Protein AF-A0A535XGL7-F1 (afdb_monomer_lite)

pLDDT: mean 89.04, std 9.78, range [45.06, 98.25]

Secondary structure (DSSP, 8-state):
--GGGSHHHHHHHHHHHHHHHHTTTTTTHHHHHHHHHHHHHHHHHHHHHHHHHH------HHHHHHHHHHHHHB-TTS-HHHHHHHHHHHHHHHHHSB-SSSBSS-HHHHHHHHHHHHH---B-STTTGGGS-THHHHHHHHHHHHHHHHTT-HHHHHHHHHHHHHHHHHH-

Structure (mmCIF, N/CA/C/O backbone):
data_AF-A0A535XGL7-F1
#
_entry.id   AF-A0A535XGL7-F1
#
loop_
_atom_site.group_PDB
_atom_site.id
_atom_site.type_symbol
_atom_site.label_atom_id
_atom_site.label_alt_id
_atom_site.label_comp_id
_atom_site.label_asym_id
_atom_site.label_entity_id
_atom_site.label_seq_id
_atom_site.pdbx_PDB_ins_code
_atom_site.Cartn_x
_atom_site.Cartn_y
_atom_site.Cartn_z
_atom_site.occupancy
_atom_site.B_iso_or_equiv
_atom_site.auth_seq_id
_atom_site.auth_comp_id
_atom_site.auth_asym_id
_atom_site.auth_atom_id
_atom_site.pdbx_PDB_model_num
ATOM 1 N N . MET A 1 1 ? 1.333 -20.235 17.779 1.00 45.06 1 MET A N 1
ATOM 2 C CA . MET A 1 1 ? 0.701 -20.676 16.510 1.00 45.06 1 MET A CA 1
ATOM 3 C C . MET A 1 1 ? -0.725 -20.138 16.254 1.00 45.06 1 MET A C 1
ATOM 5 O O . MET A 1 1 ? -1.251 -20.380 15.178 1.00 45.06 1 MET A O 1
ATOM 9 N N . ALA A 1 2 ? -1.342 -19.333 17.139 1.00 51.53 2 ALA A N 1
ATOM 10 C CA . ALA A 1 2 ? -2.703 -18.797 16.926 1.00 51.53 2 ALA A CA 1
ATOM 11 C C . ALA A 1 2 ? -2.810 -17.595 15.949 1.00 51.53 2 ALA A C 1
ATOM 13 O O . ALA A 1 2 ? -3.885 -17.324 15.423 1.00 51.53 2 ALA A O 1
ATOM 14 N N . SER A 1 3 ? -1.709 -16.882 15.669 1.00 57.94 3 SER A N 1
ATOM 15 C CA . SER A 1 3 ? -1.726 -15.628 14.887 1.00 57.94 3 SER A CA 1
ATOM 16 C C . SER A 1 3 ? -2.064 -15.823 13.395 1.00 57.94 3 SER A C 1
ATOM 18 O O . SER A 1 3 ? -2.800 -15.024 12.814 1.00 57.94 3 SER A O 1
ATOM 20 N N . ALA A 1 4 ? -1.609 -16.929 12.789 1.00 61.09 4 ALA A N 1
ATOM 21 C CA . ALA A 1 4 ? -1.732 -17.202 11.350 1.00 61.09 4 ALA A CA 1
ATOM 22 C C . ALA A 1 4 ? -3.164 -17.509 10.869 1.00 61.09 4 ALA A C 1
ATOM 24 O O . ALA A 1 4 ? -3.418 -17.509 9.669 1.00 61.09 4 ALA A O 1
ATOM 25 N N . ARG A 1 5 ? -4.112 -17.763 11.782 1.00 73.69 5 ARG A N 1
ATOM 26 C CA . ARG A 1 5 ? -5.525 -18.004 11.433 1.00 73.69 5 ARG A CA 1
ATOM 27 C C . ARG A 1 5 ? -6.358 -16.725 11.346 1.00 73.69 5 ARG A C 1
ATOM 29 O O . ARG A 1 5 ? -7.508 -16.777 10.931 1.00 73.69 5 ARG A O 1
ATOM 36 N N . THR A 1 6 ? -5.798 -15.582 11.741 1.00 85.75 6 THR A N 1
ATOM 37 C CA . THR A 1 6 ? -6.484 -14.291 11.619 1.00 85.75 6 THR A CA 1
ATOM 38 C C . THR A 1 6 ? -6.266 -13.704 10.222 1.00 85.75 6 THR A C 1
ATOM 40 O O . THR A 1 6 ? -5.176 -13.883 9.676 1.00 85.75 6 THR A O 1
ATOM 43 N N . PRO A 1 7 ? -7.217 -12.933 9.659 1.00 83.31 7 PRO A N 1
ATOM 44 C CA . PRO A 1 7 ? -7.028 -12.291 8.353 1.00 83.31 7 PRO A CA 1
ATOM 45 C C . PRO A 1 7 ? -5.751 -11.438 8.278 1.00 83.31 7 PRO A C 1
ATOM 47 O O . PRO A 1 7 ? -5.039 -11.445 7.280 1.00 83.31 7 PRO A O 1
ATOM 50 N N . LYS A 1 8 ? -5.401 -10.751 9.377 1.00 85.31 8 LYS A N 1
ATOM 51 C CA . LYS A 1 8 ? -4.163 -9.960 9.475 1.00 85.31 8 LYS A CA 1
ATOM 52 C C . LYS A 1 8 ? -2.911 -10.837 9.467 1.00 85.31 8 LYS A C 1
ATOM 54 O O . LYS A 1 8 ? -1.930 -10.479 8.829 1.00 85.31 8 LYS A O 1
ATOM 59 N N . GLY A 1 9 ? -2.940 -11.970 10.168 1.00 86.56 9 GLY A N 1
ATOM 60 C CA . GLY A 1 9 ? -1.837 -12.929 10.173 1.00 86.56 9 GLY A CA 1
ATOM 61 C C . GLY A 1 9 ? -1.638 -13.602 8.816 1.00 86.56 9 GLY A C 1
ATOM 62 O O . GLY A 1 9 ? -0.500 -13.762 8.390 1.00 86.56 9 GLY A O 1
ATOM 63 N N . GLN A 1 10 ? -2.726 -13.926 8.114 1.00 86.69 10 GLN A N 1
ATOM 64 C CA . GLN A 1 10 ? -2.675 -14.444 6.743 1.00 86.69 10 GLN A CA 1
ATOM 65 C C . GLN A 1 10 ? -2.065 -13.420 5.785 1.00 86.69 10 GLN A C 1
ATOM 67 O O . GLN A 1 10 ? -1.170 -13.765 5.022 1.00 86.69 10 GLN A O 1
ATOM 72 N N . LEU A 1 11 ? -2.482 -12.152 5.871 1.00 88.00 11 LEU A N 1
ATOM 73 C CA . LEU A 1 11 ? -1.913 -11.092 5.039 1.00 88.00 11 LEU A CA 1
ATOM 74 C C . LEU A 1 11 ? -0.419 -10.871 5.321 1.00 88.00 11 LEU A C 1
ATOM 76 O O . LEU A 1 11 ? 0.364 -10.747 4.387 1.00 88.00 11 LEU A O 1
ATOM 80 N N . LEU A 1 12 ? -0.003 -10.892 6.592 1.00 91.75 12 LEU A N 1
ATOM 81 C CA . LEU A 1 12 ? 1.420 -10.840 6.944 1.00 91.75 12 LEU A CA 1
ATOM 82 C C . LEU A 1 12 ? 2.202 -12.034 6.389 1.00 91.75 12 LEU A C 1
ATOM 84 O O . LEU A 1 12 ? 3.330 -11.854 5.944 1.00 91.75 12 LEU A O 1
ATOM 88 N N . ALA A 1 13 ? 1.620 -13.236 6.394 1.00 89.81 13 ALA A N 1
ATOM 89 C CA . ALA A 1 13 ? 2.255 -14.412 5.807 1.00 89.81 13 ALA A CA 1
ATOM 90 C C . ALA A 1 13 ? 2.410 -14.265 4.285 1.00 89.81 13 ALA A C 1
ATOM 92 O O . ALA A 1 13 ? 3.480 -14.555 3.758 1.00 89.81 13 ALA A O 1
ATOM 93 N N . ILE A 1 14 ? 1.388 -13.750 3.594 1.00 88.00 14 ILE A N 1
ATOM 94 C CA . ILE A 1 14 ? 1.463 -13.439 2.158 1.00 88.00 14 ILE A CA 1
ATOM 95 C C . ILE A 1 14 ? 2.581 -12.424 1.896 1.00 88.00 14 ILE A C 1
ATOM 97 O O . ILE A 1 14 ? 3.424 -12.655 1.038 1.00 88.00 14 ILE A O 1
ATOM 101 N N . PHE A 1 15 ? 2.648 -11.342 2.672 1.00 90.38 15 PHE A N 1
ATOM 102 C CA . PHE A 1 15 ? 3.711 -10.340 2.553 1.00 90.38 15 PHE A CA 1
ATOM 103 C C . PHE A 1 15 ? 5.101 -10.897 2.853 1.00 90.38 15 PHE A C 1
ATOM 105 O O . PHE A 1 15 ? 6.053 -10.526 2.176 1.00 90.38 15 PHE A O 1
ATOM 112 N N . ALA A 1 16 ? 5.234 -11.821 3.802 1.00 89.88 16 ALA A N 1
ATOM 113 C CA . ALA A 1 16 ? 6.501 -12.503 4.046 1.00 89.88 16 ALA A CA 1
ATOM 114 C C . ALA A 1 16 ? 6.931 -13.355 2.839 1.00 89.88 16 ALA A C 1
ATOM 116 O O . ALA A 1 16 ? 8.102 -13.328 2.465 1.00 89.88 16 ALA A O 1
ATOM 117 N N . VAL A 1 17 ? 5.991 -14.061 2.198 1.00 88.38 17 VAL A N 1
ATOM 118 C CA . VAL A 1 17 ? 6.259 -14.818 0.964 1.00 88.38 17 VAL A CA 1
ATOM 119 C C . VAL A 1 17 ? 6.646 -13.879 -0.178 1.00 88.38 17 VAL A C 1
ATOM 121 O O . VAL A 1 17 ? 7.657 -14.119 -0.828 1.00 88.38 17 VAL A O 1
ATOM 124 N N . LEU A 1 18 ? 5.906 -12.787 -0.391 1.00 85.94 18 LEU A N 1
ATOM 125 C CA . LEU A 1 18 ? 6.235 -11.796 -1.422 1.00 85.94 18 LEU A CA 1
ATOM 126 C C . LEU A 1 18 ? 7.618 -11.178 -1.199 1.00 85.94 18 LEU A C 1
ATOM 128 O O . LEU A 1 18 ? 8.387 -11.052 -2.146 1.00 85.94 18 LEU A O 1
ATOM 132 N N . LEU A 1 19 ? 7.970 -10.857 0.049 1.00 86.62 19 LEU A N 1
ATOM 133 C CA . LEU A 1 19 ? 9.297 -10.340 0.379 1.00 86.62 19 LEU A CA 1
ATOM 134 C C . LEU A 1 19 ? 10.392 -11.362 0.056 1.00 86.62 19 LEU A C 1
ATOM 136 O O . LEU A 1 19 ? 11.419 -10.996 -0.506 1.00 86.62 19 LEU A O 1
ATOM 140 N N . ALA A 1 20 ? 10.170 -12.638 0.387 1.00 85.88 20 ALA A N 1
ATOM 141 C CA . ALA A 1 20 ? 11.117 -13.710 0.093 1.00 85.88 20 ALA A CA 1
ATOM 142 C C . ALA A 1 20 ? 11.304 -13.925 -1.417 1.00 85.88 20 ALA A C 1
ATOM 144 O O . ALA A 1 20 ? 12.420 -14.189 -1.857 1.00 85.88 20 ALA A O 1
ATOM 145 N N . LEU A 1 21 ? 10.233 -13.778 -2.204 1.00 80.88 21 LEU A N 1
ATOM 146 C CA . LEU A 1 21 ? 10.293 -13.861 -3.663 1.00 80.88 21 LEU A CA 1
ATOM 147 C C . LEU A 1 21 ? 11.008 -12.654 -4.279 1.00 80.88 21 LEU A C 1
ATOM 149 O O . LEU A 1 21 ? 11.792 -12.840 -5.203 1.00 80.88 21 LEU A O 1
ATOM 153 N N . ALA A 1 22 ? 10.767 -11.443 -3.772 1.00 77.81 22 ALA A N 1
ATOM 154 C CA . ALA A 1 22 ? 11.346 -10.207 -4.303 1.00 77.81 22 ALA A CA 1
ATOM 155 C C . ALA A 1 22 ? 12.806 -9.970 -3.870 1.00 77.81 22 ALA A C 1
ATOM 157 O O . ALA A 1 22 ? 13.555 -9.271 -4.553 1.00 77.81 22 ALA A O 1
ATOM 158 N N . ALA A 1 23 ? 13.239 -10.542 -2.741 1.00 78.88 23 ALA A N 1
ATOM 159 C CA . ALA A 1 23 ? 14.573 -10.305 -2.185 1.00 78.88 23 ALA A CA 1
ATOM 160 C C . ALA A 1 23 ? 15.744 -10.603 -3.153 1.00 78.88 23 ALA A C 1
ATOM 162 O O . ALA A 1 23 ? 16.672 -9.792 -3.191 1.00 78.88 23 ALA A O 1
ATOM 163 N N . PRO A 1 24 ? 15.735 -11.690 -3.955 1.00 75.31 24 PRO A N 1
ATOM 164 C CA . PRO A 1 24 ? 16.815 -11.985 -4.897 1.00 75.31 24 PRO A CA 1
ATOM 165 C C . PRO A 1 24 ? 16.932 -10.985 -6.055 1.00 75.31 24 PRO A C 1
ATOM 167 O O . PRO A 1 24 ? 18.034 -10.767 -6.551 1.00 75.31 24 PRO A O 1
ATOM 170 N N . SER A 1 25 ? 15.822 -10.384 -6.495 1.00 67.31 25 SER A N 1
ATOM 171 C CA . SER A 1 25 ? 15.785 -9.483 -7.657 1.00 67.31 25 SER A CA 1
ATOM 172 C C . SER A 1 25 ? 15.971 -8.005 -7.300 1.00 67.31 25 SER A C 1
ATOM 174 O O . SER A 1 25 ? 16.295 -7.208 -8.173 1.00 67.31 25 SER A O 1
ATOM 176 N N . ALA A 1 26 ? 15.801 -7.625 -6.030 1.00 63.06 26 ALA A N 1
ATOM 177 C CA . ALA A 1 26 ? 15.667 -6.227 -5.610 1.00 63.06 26 ALA A CA 1
ATOM 178 C C . ALA A 1 26 ? 16.899 -5.623 -4.884 1.00 63.06 26 ALA A C 1
ATOM 180 O O . ALA A 1 26 ? 16.772 -4.681 -4.103 1.00 63.06 26 ALA A O 1
ATOM 181 N N . GLY A 1 27 ? 18.113 -6.122 -5.154 1.00 59.91 27 GLY A N 1
ATOM 182 C CA . GLY A 1 27 ? 19.352 -5.352 -4.924 1.00 59.91 27 GLY A CA 1
ATOM 183 C C . GLY A 1 27 ? 19.935 -5.303 -3.497 1.00 59.91 27 GLY A C 1
ATOM 184 O O . GLY A 1 27 ? 20.774 -4.448 -3.214 1.00 59.91 27 GLY A O 1
ATOM 185 N N . GLY A 1 28 ? 19.560 -6.207 -2.584 1.00 65.44 28 GLY A N 1
ATOM 186 C CA . GLY A 1 28 ? 20.251 -6.368 -1.289 1.00 65.44 28 GLY A CA 1
ATOM 187 C C . GLY A 1 28 ? 19.950 -5.275 -0.245 1.00 65.44 28 GLY A C 1
ATOM 188 O O . GLY A 1 28 ? 18.792 -5.053 0.098 1.00 65.44 28 GLY A O 1
ATOM 189 N N . LEU A 1 29 ? 20.977 -4.615 0.320 1.00 56.59 29 LEU A N 1
ATOM 190 C CA . LEU A 1 29 ? 20.854 -3.679 1.464 1.00 56.59 29 LEU A CA 1
ATOM 191 C C . LEU A 1 29 ? 19.862 -2.519 1.231 1.00 56.59 29 LEU A C 1
ATOM 193 O O . LEU A 1 29 ? 19.199 -2.093 2.179 1.00 56.59 29 LEU A O 1
ATOM 197 N N . GLY A 1 30 ? 19.695 -2.047 -0.011 1.00 62.91 30 GLY A N 1
ATOM 198 C CA . GLY A 1 30 ? 18.708 -1.011 -0.356 1.00 62.91 30 GLY A CA 1
ATOM 199 C C . GLY A 1 30 ? 17.264 -1.422 -0.040 1.00 62.91 30 GLY A C 1
ATOM 200 O O . GLY A 1 30 ? 16.483 -0.613 0.462 1.00 62.91 30 GLY A O 1
ATOM 201 N N . LEU A 1 31 ? 16.942 -2.711 -0.198 1.00 74.00 31 LEU A N 1
ATOM 202 C CA . LEU A 1 31 ? 15.644 -3.283 0.165 1.00 74.00 31 LEU A CA 1
ATOM 203 C C . LEU A 1 31 ? 15.364 -3.127 1.661 1.00 74.00 31 LEU A C 1
ATOM 205 O O . LEU A 1 31 ? 14.251 -2.798 2.060 1.00 74.00 31 LEU A O 1
ATOM 209 N N . THR A 1 32 ? 16.384 -3.347 2.495 1.00 81.31 32 THR A N 1
ATOM 210 C CA . THR A 1 32 ? 16.238 -3.289 3.955 1.00 81.31 32 THR A CA 1
ATOM 211 C C . THR A 1 32 ? 16.026 -1.860 4.449 1.00 81.31 32 THR A C 1
ATOM 213 O O . THR A 1 32 ? 15.192 -1.645 5.329 1.00 81.31 32 THR A O 1
ATOM 216 N N . ALA A 1 33 ? 16.702 -0.881 3.837 1.00 87.31 33 ALA A N 1
ATOM 217 C CA . ALA A 1 33 ? 16.507 0.535 4.133 1.00 87.31 33 ALA A CA 1
ATOM 218 C C . ALA A 1 33 ? 15.112 1.014 3.703 1.00 87.31 33 ALA A C 1
ATOM 220 O O . ALA A 1 33 ? 14.410 1.623 4.508 1.00 87.31 33 ALA A O 1
ATOM 221 N N . ASN A 1 34 ? 14.671 0.674 2.487 1.00 91.44 34 ASN A N 1
ATOM 222 C CA . ASN A 1 34 ? 13.339 1.022 1.981 1.00 91.44 34 ASN A CA 1
ATOM 223 C C . ASN A 1 34 ? 12.221 0.361 2.806 1.00 91.44 34 ASN A C 1
ATOM 225 O O . ASN A 1 34 ? 11.250 1.017 3.191 1.00 91.44 34 ASN A O 1
ATOM 229 N N . LEU A 1 35 ? 12.382 -0.915 3.161 1.00 93.00 35 LEU A N 1
ATOM 230 C CA . LEU A 1 35 ? 11.436 -1.640 4.008 1.00 93.00 35 LEU A CA 1
ATOM 231 C C . LEU A 1 35 ? 11.328 -1.010 5.402 1.00 93.00 35 LEU A C 1
ATOM 233 O O . LEU A 1 35 ? 10.223 -0.772 5.897 1.00 93.00 35 LEU A O 1
ATOM 237 N N . ALA A 1 36 ? 12.466 -0.706 6.032 1.00 94.88 36 ALA A N 1
ATOM 238 C CA . ALA A 1 36 ? 12.492 -0.033 7.325 1.00 94.88 36 ALA A CA 1
ATOM 239 C C . ALA A 1 36 ? 11.865 1.364 7.236 1.00 94.88 36 ALA A C 1
ATOM 241 O O . ALA A 1 36 ? 11.053 1.722 8.089 1.00 94.88 36 ALA A O 1
ATOM 242 N N . ALA A 1 37 ? 12.177 2.121 6.184 1.00 95.75 37 ALA A N 1
ATOM 243 C CA . ALA A 1 37 ? 11.631 3.449 5.956 1.00 95.75 37 ALA A CA 1
ATOM 244 C C . ALA A 1 37 ? 10.112 3.439 5.754 1.00 95.75 37 ALA A C 1
ATOM 246 O O . ALA A 1 37 ? 9.454 4.378 6.178 1.00 95.75 37 ALA A O 1
ATOM 247 N N . ALA A 1 38 ? 9.522 2.383 5.196 1.00 96.75 38 ALA A N 1
ATOM 248 C CA . ALA A 1 38 ? 8.066 2.262 5.126 1.00 96.75 38 ALA A CA 1
ATOM 249 C C . ALA A 1 38 ? 7.437 1.851 6.473 1.00 96.75 38 ALA A C 1
ATOM 251 O O . ALA A 1 38 ? 6.414 2.390 6.902 1.00 96.75 38 ALA A O 1
ATOM 252 N N . ILE A 1 39 ? 8.044 0.885 7.169 1.00 97.25 39 ILE A N 1
ATOM 253 C CA . ILE A 1 39 ? 7.454 0.274 8.368 1.00 97.25 39 ILE A CA 1
ATOM 254 C C . ILE A 1 39 ? 7.631 1.143 9.612 1.00 97.25 39 ILE A C 1
ATOM 256 O O . ILE A 1 39 ? 6.668 1.359 10.352 1.00 97.25 39 ILE A O 1
ATOM 260 N N . VAL A 1 40 ? 8.858 1.592 9.881 1.00 97.44 40 VAL A N 1
ATOM 261 C CA . VAL A 1 40 ? 9.224 2.262 11.135 1.00 97.44 40 VAL A CA 1
ATOM 262 C C . VAL A 1 40 ? 8.376 3.509 11.377 1.00 97.44 40 VAL A C 1
ATOM 264 O O . VAL A 1 40 ? 7.723 3.550 12.421 1.00 97.44 40 VAL A O 1
ATOM 267 N N . PRO A 1 41 ? 8.294 4.497 10.464 1.00 97.88 41 PRO A N 1
ATOM 268 C CA . PRO A 1 41 ? 7.484 5.682 10.719 1.00 97.88 41 PRO A CA 1
ATOM 269 C C . PRO A 1 41 ? 5.999 5.343 10.863 1.00 97.88 41 PRO A C 1
ATOM 271 O O . PRO A 1 41 ? 5.351 5.860 11.771 1.00 97.88 41 PRO A O 1
ATOM 274 N N . ALA A 1 42 ? 5.462 4.417 10.060 1.00 97.62 42 ALA A N 1
ATOM 275 C CA . ALA A 1 42 ? 4.068 3.998 10.188 1.00 97.62 42 ALA A CA 1
ATOM 276 C C . ALA A 1 42 ? 3.769 3.414 11.580 1.00 97.62 42 ALA A C 1
ATOM 278 O O . ALA A 1 42 ? 2.807 3.809 12.244 1.00 97.62 42 ALA A O 1
ATOM 279 N N . VAL A 1 43 ? 4.611 2.492 12.048 1.00 97.06 43 VAL A N 1
ATOM 280 C CA . VAL A 1 43 ? 4.488 1.858 13.368 1.00 97.06 43 VAL A CA 1
ATOM 281 C C . VAL A 1 43 ? 4.677 2.879 14.489 1.00 97.06 43 VAL A C 1
ATOM 283 O O . VAL A 1 43 ? 3.873 2.893 15.419 1.00 97.06 43 VAL A O 1
ATOM 286 N N . VAL A 1 44 ? 5.689 3.745 14.403 1.00 96.50 44 VAL A N 1
ATOM 287 C CA . VAL A 1 44 ? 5.984 4.760 15.426 1.00 96.50 44 VAL A CA 1
ATOM 288 C C . VAL A 1 44 ? 4.840 5.765 15.546 1.00 96.50 44 VAL A C 1
ATOM 290 O O . VAL A 1 44 ? 4.379 6.023 16.657 1.00 96.50 44 VAL A O 1
ATOM 293 N N . ILE A 1 45 ? 4.319 6.290 14.436 1.00 95.94 45 ILE A N 1
ATOM 294 C CA . ILE A 1 45 ? 3.195 7.239 14.456 1.00 95.94 45 ILE A CA 1
ATOM 295 C C . ILE A 1 45 ? 1.940 6.570 15.036 1.00 95.94 45 ILE A C 1
ATOM 297 O O . ILE A 1 45 ? 1.267 7.133 15.899 1.00 95.94 45 ILE A O 1
ATOM 301 N N . ASP A 1 46 ? 1.626 5.342 14.617 1.00 94.88 46 ASP A N 1
ATOM 302 C CA . ASP A 1 46 ? 0.422 4.650 15.089 1.00 94.88 46 ASP A CA 1
ATOM 303 C C . ASP A 1 46 ? 0.536 4.269 16.576 1.00 94.88 46 ASP A C 1
ATOM 305 O O . ASP A 1 46 ? -0.439 4.396 17.321 1.00 94.88 46 ASP A O 1
ATOM 309 N N . ALA A 1 47 ? 1.724 3.847 17.023 1.00 93.81 47 ALA A N 1
ATOM 310 C CA . ALA A 1 47 ? 2.001 3.502 18.415 1.00 93.81 47 ALA A CA 1
ATOM 311 C C . ALA A 1 47 ? 1.993 4.732 19.331 1.00 93.81 47 ALA A C 1
ATOM 313 O O . ALA A 1 47 ? 1.376 4.681 20.395 1.00 93.81 47 ALA A O 1
ATOM 314 N N . THR A 1 48 ? 2.626 5.837 18.924 1.00 93.00 48 THR A N 1
ATOM 315 C CA . THR A 1 48 ? 2.628 7.091 19.700 1.00 93.00 48 THR A CA 1
ATOM 316 C C . THR A 1 48 ? 1.214 7.641 19.840 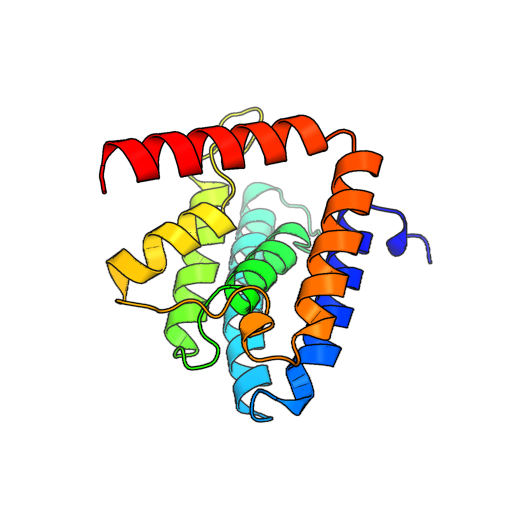1.00 93.00 48 THR A C 1
ATOM 318 O O . THR A 1 48 ? 0.784 7.952 20.951 1.00 93.00 48 THR A O 1
ATOM 321 N N . TRP A 1 49 ? 0.431 7.637 18.758 1.00 92.19 49 TRP A N 1
ATOM 322 C CA . TRP A 1 49 ? -0.980 8.014 18.811 1.00 92.19 49 TRP A CA 1
ATOM 323 C C . TRP A 1 49 ? -1.775 7.155 19.803 1.00 92.19 49 TRP A C 1
ATOM 325 O O . TRP A 1 49 ? -2.568 7.676 20.588 1.00 92.19 49 TRP A O 1
ATOM 335 N N . MET A 1 50 ? -1.575 5.833 19.797 1.00 89.94 50 MET A N 1
ATOM 336 C CA . MET A 1 50 ? -2.255 4.925 20.732 1.00 89.94 50 MET A CA 1
ATOM 337 C C . MET A 1 50 ? -1.817 5.128 22.180 1.00 89.94 50 MET A C 1
ATOM 339 O O . MET A 1 50 ? -2.663 5.081 23.074 1.00 89.94 50 MET A O 1
ATOM 343 N N . ALA A 1 51 ? -0.530 5.377 22.413 1.00 89.38 51 ALA A N 1
ATOM 344 C CA . ALA A 1 51 ? -0.008 5.657 23.743 1.00 89.38 51 ALA A CA 1
ATOM 345 C C . ALA A 1 51 ? -0.646 6.924 24.334 1.00 89.38 51 ALA A C 1
ATOM 347 O O . ALA A 1 51 ? -1.094 6.898 25.480 1.00 89.38 51 ALA A O 1
ATOM 348 N N . ILE A 1 52 ? -0.765 7.987 23.531 1.00 89.88 52 ILE A N 1
ATOM 349 C CA . ILE A 1 52 ? -1.333 9.273 23.958 1.00 89.88 52 ILE A CA 1
ATOM 350 C C . ILE A 1 52 ? -2.853 9.175 24.148 1.00 89.88 52 ILE A C 1
ATOM 352 O O . ILE A 1 52 ? -3.371 9.546 25.199 1.00 89.88 52 ILE A O 1
ATOM 356 N N . GLN A 1 53 ? -3.578 8.661 23.149 1.00 85.00 53 GLN A N 1
ATOM 357 C CA . GLN A 1 53 ? -5.045 8.721 23.127 1.00 85.00 53 GLN A CA 1
ATOM 358 C C . GLN A 1 53 ? -5.721 7.556 23.852 1.00 85.00 53 GLN A C 1
ATOM 360 O O . GLN A 1 53 ? -6.720 7.740 24.539 1.00 85.00 53 GLN A O 1
ATOM 365 N N . ALA A 1 54 ? -5.211 6.335 23.679 1.00 71.38 54 ALA A N 1
ATOM 366 C CA . ALA A 1 54 ? -5.886 5.129 24.157 1.00 71.38 54 ALA A CA 1
ATOM 367 C C . ALA A 1 54 ? -5.350 4.631 25.507 1.00 71.38 54 ALA A C 1
ATOM 369 O O . ALA A 1 54 ? -5.928 3.695 26.063 1.00 71.38 54 ALA A O 1
ATOM 370 N N . ARG A 1 55 ? -4.236 5.203 26.005 1.00 76.88 55 ARG A N 1
ATOM 371 C CA . ARG A 1 55 ? -3.512 4.787 27.227 1.00 76.88 55 ARG A CA 1
ATOM 372 C C . ARG A 1 55 ? -3.307 3.268 27.335 1.00 76.88 55 ARG A C 1
ATOM 374 O O . ARG A 1 55 ? -3.227 2.705 28.424 1.00 76.88 55 ARG A O 1
ATOM 381 N N . ARG A 1 56 ? -3.262 2.580 26.194 1.00 70.69 56 ARG A N 1
ATOM 382 C CA . ARG A 1 56 ? -3.154 1.125 26.090 1.00 70.69 56 ARG A CA 1
ATOM 383 C C . ARG A 1 56 ? -2.103 0.795 25.059 1.00 70.69 56 ARG A C 1
ATOM 385 O O . ARG A 1 56 ? -2.205 1.199 23.901 1.00 70.69 56 ARG A O 1
ATOM 392 N N . TRP A 1 57 ? -1.113 0.025 25.487 1.00 74.81 57 TRP A N 1
ATOM 393 C CA . TRP A 1 57 ? -0.070 -0.443 24.598 1.00 74.81 57 TRP A CA 1
ATOM 394 C C . TRP A 1 57 ? -0.558 -1.675 23.839 1.00 74.81 57 TRP A C 1
ATOM 396 O O . TRP A 1 57 ? -0.953 -2.682 24.427 1.00 74.81 57 TRP A O 1
ATOM 406 N N . ARG A 1 58 ? -0.568 -1.583 22.512 1.00 83.75 58 ARG A N 1
ATOM 407 C CA . ARG A 1 58 ? -0.826 -2.709 21.617 1.00 83.75 58 ARG A CA 1
ATOM 408 C C . ARG A 1 58 ? 0.007 -2.502 20.368 1.00 83.75 58 ARG A C 1
ATOM 410 O O . ARG A 1 58 ? 0.010 -1.412 19.805 1.00 83.75 58 ARG A O 1
ATOM 417 N N . PHE A 1 59 ? 0.676 -3.561 19.929 1.00 87.31 59 PHE A N 1
ATOM 418 C CA . PHE A 1 59 ? 1.488 -3.510 18.723 1.00 87.31 59 PHE A CA 1
ATOM 419 C C . PHE A 1 59 ? 0.627 -3.107 17.506 1.00 87.31 59 PHE A C 1
ATOM 421 O O . PHE A 1 59 ? -0.424 -3.725 17.279 1.00 87.31 59 PHE A O 1
ATOM 428 N N . PRO A 1 60 ? 1.027 -2.087 16.721 1.00 92.12 60 PRO A N 1
ATOM 429 C CA . PRO A 1 60 ? 0.193 -1.509 15.671 1.00 92.12 60 PRO A CA 1
ATOM 430 C C . PRO A 1 60 ? 0.251 -2.341 14.381 1.00 92.12 60 PRO A C 1
ATOM 432 O O . PRO A 1 60 ? 0.687 -1.883 13.325 1.00 92.12 60 PRO A O 1
ATOM 435 N N . THR A 1 61 ? -0.244 -3.582 14.435 1.00 92.00 61 THR A N 1
ATOM 436 C CA . THR A 1 61 ? -0.229 -4.524 13.299 1.00 92.00 61 THR A CA 1
ATOM 437 C C . THR A 1 61 ? -0.875 -3.943 12.040 1.00 92.00 61 THR A C 1
ATOM 439 O O . THR A 1 61 ? -0.433 -4.222 10.934 1.00 92.00 61 THR A O 1
ATOM 442 N N . SER A 1 62 ? -1.918 -3.118 12.181 1.00 91.31 62 SER A N 1
ATOM 443 C CA . SER A 1 62 ? -2.537 -2.447 11.030 1.00 91.31 62 SER A CA 1
ATOM 444 C C . SER A 1 62 ? -1.614 -1.430 10.363 1.00 91.31 62 SER A C 1
ATOM 446 O O . SER A 1 62 ? -1.669 -1.303 9.150 1.00 91.31 62 SER A O 1
ATOM 448 N N . ALA A 1 63 ? -0.791 -0.710 11.132 1.00 94.88 63 ALA A N 1
ATOM 449 C CA . ALA A 1 63 ? 0.132 0.264 10.559 1.00 94.88 63 ALA A CA 1
ATOM 450 C C . ALA A 1 63 ? 1.322 -0.418 9.890 1.00 94.88 63 ALA A C 1
ATOM 452 O O . ALA A 1 63 ? 1.706 -0.018 8.798 1.00 94.88 63 ALA A O 1
ATOM 453 N N . LEU A 1 64 ? 1.819 -1.506 10.491 1.00 96.56 64 LEU A N 1
ATOM 454 C CA . LEU A 1 64 ? 2.787 -2.397 9.852 1.00 96.56 64 LEU A CA 1
ATOM 455 C C . LEU A 1 64 ? 2.277 -2.866 8.481 1.00 96.56 64 LEU A C 1
ATOM 457 O O . LEU A 1 64 ? 2.991 -2.762 7.492 1.00 96.56 64 LEU A O 1
ATOM 461 N N . LEU A 1 65 ? 1.029 -3.342 8.413 1.00 96.12 65 LEU A N 1
ATOM 462 C CA . LEU A 1 65 ? 0.415 -3.773 7.156 1.00 96.12 65 LEU A CA 1
ATOM 463 C C . LEU A 1 65 ? 0.291 -2.630 6.141 1.00 96.12 65 LEU A C 1
ATOM 465 O O . LEU A 1 65 ? 0.589 -2.843 4.973 1.00 96.12 65 LEU A O 1
ATOM 469 N N . SER A 1 66 ? -0.111 -1.428 6.564 1.00 96.50 66 SER A N 1
ATOM 470 C CA . SER A 1 66 ? -0.175 -0.265 5.671 1.00 96.50 66 SER A CA 1
ATOM 471 C C . SER A 1 66 ? 1.200 0.137 5.131 1.00 96.50 66 SER A C 1
ATOM 473 O O . SER A 1 66 ? 1.310 0.379 3.935 1.00 96.50 66 SER A O 1
ATOM 475 N N . GLY A 1 67 ? 2.245 0.143 5.967 1.00 96.88 67 GLY A N 1
ATOM 476 C CA . GLY A 1 67 ? 3.620 0.394 5.520 1.00 96.88 67 GLY A CA 1
ATOM 477 C C . GLY A 1 67 ? 4.120 -0.676 4.546 1.00 96.88 67 GLY A C 1
ATOM 478 O O . GLY A 1 67 ? 4.712 -0.349 3.525 1.00 96.88 67 GLY A O 1
ATOM 479 N N . LEU A 1 68 ? 3.807 -1.953 4.795 1.00 95.94 68 LEU A N 1
ATOM 480 C CA . LEU A 1 68 ? 4.125 -3.040 3.862 1.00 95.94 68 LEU A CA 1
ATOM 481 C C . LEU A 1 68 ? 3.406 -2.881 2.515 1.00 95.94 68 LEU A C 1
ATOM 483 O O . LEU A 1 68 ? 4.028 -3.087 1.481 1.00 95.94 68 LEU A O 1
ATOM 487 N N . ILE A 1 69 ? 2.131 -2.477 2.506 1.00 96.12 69 ILE A N 1
ATOM 488 C CA . ILE A 1 69 ? 1.401 -2.192 1.257 1.00 96.12 69 ILE A CA 1
ATOM 489 C C . ILE A 1 69 ? 2.093 -1.070 0.475 1.00 96.12 69 ILE A C 1
ATOM 491 O O . ILE A 1 69 ? 2.306 -1.217 -0.724 1.00 96.12 69 ILE A O 1
ATOM 495 N N . VAL A 1 70 ? 2.473 0.022 1.148 1.00 97.00 70 VAL A N 1
ATOM 496 C CA . VAL A 1 70 ? 3.196 1.134 0.512 1.00 97.00 70 VAL A CA 1
ATOM 497 C C . VAL A 1 70 ? 4.523 0.655 -0.079 1.00 97.00 70 VAL A C 1
ATOM 499 O O . VAL A 1 70 ? 4.793 0.919 -1.246 1.00 97.00 70 VAL A O 1
ATOM 502 N N . PHE A 1 71 ? 5.309 -0.100 0.692 1.00 94.81 71 PHE A N 1
ATOM 503 C CA . PHE A 1 71 ? 6.582 -0.669 0.245 1.00 94.81 71 PHE A CA 1
ATOM 504 C C . PHE A 1 71 ? 6.433 -1.574 -0.983 1.00 94.81 71 PHE A C 1
ATOM 506 O O . PHE A 1 71 ? 7.231 -1.484 -1.907 1.00 94.81 71 PHE A O 1
ATOM 513 N N . PHE A 1 72 ? 5.422 -2.446 -0.999 1.00 92.44 72 PHE A N 1
ATOM 514 C CA . PHE A 1 72 ? 5.226 -3.380 -2.104 1.00 92.44 72 PHE A CA 1
ATOM 515 C C . PHE A 1 72 ? 4.663 -2.723 -3.365 1.00 92.44 72 PHE A C 1
ATOM 517 O O . PHE A 1 72 ? 4.851 -3.274 -4.444 1.00 92.44 72 PHE A O 1
ATOM 524 N N . ILE A 1 73 ? 3.930 -1.614 -3.263 1.00 94.00 73 ILE A N 1
ATOM 525 C CA . ILE A 1 73 ? 3.306 -0.992 -4.440 1.00 94.00 73 ILE A CA 1
ATOM 526 C C . ILE A 1 73 ? 4.207 0.071 -5.061 1.00 94.00 73 ILE A C 1
ATOM 528 O O . ILE A 1 73 ? 4.325 0.090 -6.287 1.00 94.00 73 ILE A O 1
ATOM 532 N N . LEU A 1 74 ? 4.875 0.904 -4.256 1.00 93.81 74 LEU A N 1
ATOM 533 C CA . LEU A 1 74 ? 5.810 1.896 -4.787 1.00 93.81 74 LEU A CA 1
ATOM 534 C C . LEU A 1 74 ? 6.953 1.234 -5.564 1.00 93.81 74 LEU A C 1
ATOM 536 O O . LEU A 1 74 ? 7.278 0.057 -5.375 1.00 93.81 74 LEU A O 1
ATOM 540 N N . SER A 1 75 ? 7.538 1.983 -6.495 1.00 88.25 75 SER A N 1
ATOM 541 C CA . SER A 1 75 ? 8.664 1.488 -7.278 1.00 88.25 75 SER A CA 1
ATOM 542 C C . SER A 1 75 ? 9.836 1.091 -6.370 1.00 88.25 75 SER A C 1
ATOM 544 O O . SER A 1 75 ? 10.173 1.780 -5.408 1.00 88.25 75 SER A O 1
ATOM 546 N N . ALA A 1 76 ? 10.484 -0.035 -6.685 1.00 83.31 76 ALA A N 1
ATOM 547 C CA . ALA A 1 76 ? 11.658 -0.501 -5.946 1.00 83.31 76 ALA A CA 1
ATOM 548 C C . ALA A 1 76 ? 12.844 0.478 -6.050 1.00 83.31 76 ALA A C 1
ATOM 550 O O . ALA A 1 76 ? 13.727 0.465 -5.192 1.00 83.31 76 ALA A O 1
ATOM 551 N N . ALA A 1 77 ? 12.845 1.330 -7.080 1.00 85.12 77 ALA A N 1
ATOM 552 C CA . ALA A 1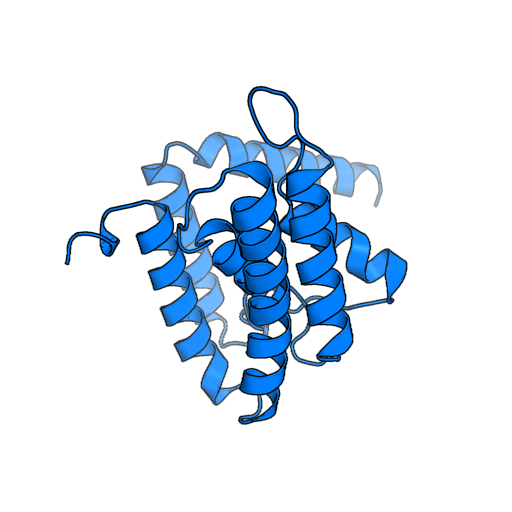 77 ? 13.841 2.373 -7.295 1.00 85.12 77 ALA A CA 1
ATOM 553 C C . ALA A 1 77 ? 13.536 3.680 -6.538 1.00 85.12 77 ALA A C 1
ATOM 555 O O . ALA A 1 77 ? 14.333 4.615 -6.608 1.00 85.12 77 ALA A O 1
ATOM 556 N N . GLU A 1 78 ? 12.406 3.770 -5.826 1.00 90.38 78 GLU A N 1
ATOM 557 C CA . GLU A 1 78 ? 12.063 4.968 -5.060 1.00 90.38 78 GLU A CA 1
ATOM 558 C C . GLU A 1 78 ? 13.031 5.217 -3.902 1.00 90.38 78 GLU A C 1
ATOM 560 O O . GLU A 1 78 ? 13.567 4.301 -3.266 1.00 90.38 78 GLU A O 1
ATOM 565 N N . SER A 1 79 ? 13.203 6.500 -3.585 1.00 92.19 79 SER A N 1
ATOM 566 C CA . SER A 1 79 ? 13.960 6.927 -2.413 1.00 92.19 79 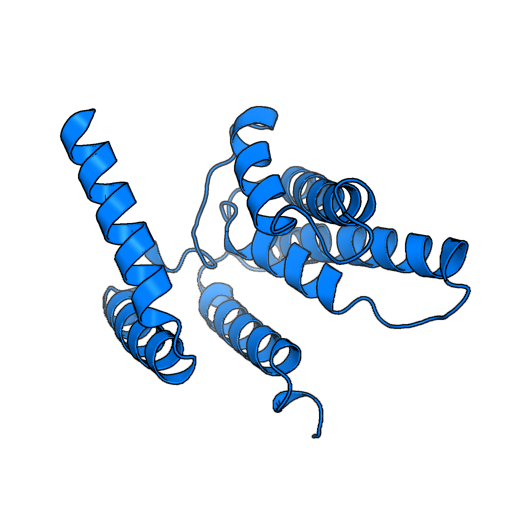SER A CA 1
ATOM 567 C C . SER A 1 79 ? 13.264 6.481 -1.129 1.00 92.19 79 SER A C 1
ATOM 569 O O . SER A 1 79 ? 12.058 6.670 -0.959 1.00 92.19 79 SER A O 1
ATOM 571 N N . TRP A 1 80 ? 14.040 5.994 -0.160 1.00 93.12 80 TRP A N 1
ATOM 572 C CA . TRP A 1 80 ? 13.544 5.645 1.172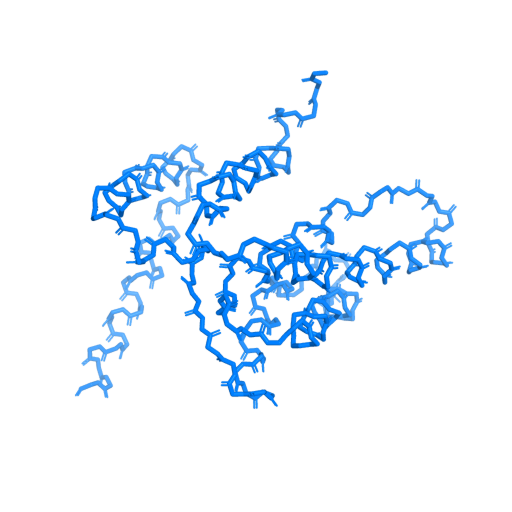 1.00 93.12 80 TRP A CA 1
ATOM 573 C C . TRP A 1 80 ? 12.767 6.796 1.842 1.00 93.12 80 TRP A C 1
ATOM 575 O O . TRP A 1 80 ? 11.829 6.537 2.598 1.00 93.12 80 TRP A O 1
ATOM 585 N N . LEU A 1 81 ? 13.087 8.064 1.532 1.00 95.31 81 LEU A N 1
ATOM 586 C CA . LEU A 1 81 ? 12.327 9.219 2.028 1.00 95.31 81 LEU A CA 1
ATOM 587 C C . LEU A 1 81 ? 10.891 9.229 1.495 1.00 95.31 81 LEU A C 1
ATOM 589 O O . LEU A 1 81 ? 9.970 9.527 2.254 1.00 95.31 81 LEU A O 1
ATOM 593 N N . VAL A 1 82 ? 10.687 8.893 0.219 1.00 96.44 82 VAL A N 1
ATOM 594 C CA . VAL A 1 82 ? 9.352 8.832 -0.398 1.00 96.44 82 VAL A CA 1
ATOM 595 C C . VAL A 1 82 ? 8.524 7.744 0.282 1.00 96.44 82 VAL A C 1
ATOM 597 O O . VAL A 1 82 ? 7.373 7.991 0.649 1.00 96.44 82 VAL A O 1
ATOM 600 N N . LEU A 1 83 ? 9.117 6.576 0.559 1.00 96.69 83 LEU A N 1
ATOM 601 C CA . LEU A 1 83 ? 8.445 5.504 1.300 1.00 96.69 83 LEU A CA 1
ATOM 602 C C . LEU A 1 83 ? 8.075 5.929 2.727 1.00 96.69 83 LEU A C 1
ATOM 604 O O . LEU A 1 83 ? 6.963 5.641 3.185 1.00 96.69 83 LEU A O 1
ATOM 608 N N . ALA A 1 84 ? 8.977 6.632 3.418 1.00 97.62 84 ALA A N 1
ATOM 609 C CA . ALA A 1 84 ? 8.741 7.133 4.768 1.00 97.62 84 ALA A CA 1
ATOM 610 C C . ALA A 1 84 ? 7.611 8.163 4.816 1.00 97.62 84 ALA A C 1
ATOM 612 O O . ALA A 1 84 ? 6.704 8.042 5.647 1.00 97.62 84 ALA A O 1
ATOM 613 N N . TRP A 1 85 ? 7.619 9.139 3.908 1.00 98.00 85 TRP A N 1
ATOM 614 C CA . TRP A 1 85 ? 6.566 10.149 3.814 1.00 98.00 85 TRP A CA 1
ATOM 615 C C . TRP A 1 85 ? 5.222 9.541 3.433 1.00 98.00 85 TRP A C 1
ATOM 617 O O . TRP A 1 85 ? 4.226 9.808 4.102 1.00 98.00 85 TRP A O 1
ATOM 627 N N . THR A 1 86 ? 5.197 8.665 2.432 1.00 98.12 86 THR A N 1
ATOM 628 C CA . THR A 1 86 ? 3.969 8.002 1.973 1.00 98.12 86 THR A CA 1
ATOM 629 C C . THR A 1 86 ? 3.364 7.132 3.073 1.00 98.12 86 THR A C 1
ATOM 631 O O . THR A 1 86 ? 2.169 7.218 3.362 1.00 98.12 86 THR A O 1
ATOM 634 N N . SER A 1 87 ? 4.185 6.351 3.777 1.00 98.06 87 SER A N 1
ATOM 635 C CA . SER A 1 87 ? 3.711 5.517 4.888 1.00 98.06 87 SER A CA 1
ATOM 636 C C . SER A 1 87 ? 3.252 6.357 6.084 1.00 98.06 87 SER A C 1
ATOM 638 O O . SER A 1 87 ? 2.245 6.036 6.716 1.00 98.06 87 SER A O 1
ATOM 640 N N . SER A 1 88 ? 3.936 7.468 6.370 1.00 98.25 88 SER A N 1
ATOM 641 C CA . SER A 1 88 ? 3.510 8.426 7.398 1.00 98.25 88 SER A CA 1
ATOM 642 C C . SER A 1 88 ? 2.161 9.047 7.049 1.00 98.25 88 SER A C 1
ATOM 644 O O . SER A 1 88 ? 1.254 9.051 7.882 1.00 98.25 88 SER A O 1
ATOM 646 N N . PHE A 1 89 ? 1.997 9.500 5.804 1.00 98.12 89 PHE A N 1
ATOM 647 C CA . PHE A 1 89 ? 0.747 10.054 5.297 1.00 98.12 89 PHE A CA 1
ATOM 648 C C . PHE A 1 89 ? -0.396 9.043 5.414 1.00 98.12 89 PHE A C 1
ATOM 650 O O . PHE A 1 89 ? -1.464 9.397 5.910 1.00 98.12 89 PHE A O 1
ATOM 657 N N . ALA A 1 90 ? -0.163 7.768 5.078 1.00 97.81 90 ALA A N 1
ATOM 658 C CA . ALA A 1 90 ? -1.155 6.707 5.256 1.00 97.81 90 ALA A CA 1
ATOM 659 C C . ALA A 1 90 ? -1.659 6.631 6.707 1.00 97.81 90 ALA A C 1
ATOM 661 O O . ALA A 1 90 ? -2.867 6.580 6.958 1.00 97.81 90 ALA A O 1
ATOM 662 N N . ILE A 1 91 ? -0.755 6.649 7.691 1.00 97.38 91 ILE A N 1
ATOM 663 C CA . ILE A 1 91 ? -1.143 6.545 9.104 1.00 97.38 91 ILE A CA 1
ATOM 664 C C . ILE A 1 91 ? -1.790 7.830 9.615 1.00 97.38 91 ILE A C 1
ATOM 666 O O . ILE A 1 91 ? -2.775 7.756 10.350 1.00 97.38 91 ILE A O 1
ATOM 670 N N . LEU A 1 92 ? -1.311 9.000 9.206 1.00 96.06 92 LEU A N 1
ATOM 671 C CA . LEU A 1 92 ? -1.955 10.266 9.554 1.00 96.06 92 LEU A CA 1
ATOM 672 C C . LEU A 1 92 ? -3.379 10.323 8.985 1.00 96.06 92 LEU A C 1
ATOM 674 O O . LEU A 1 92 ? -4.328 10.566 9.732 1.00 96.06 92 LEU A O 1
ATOM 678 N N . ALA A 1 93 ? -3.557 9.970 7.712 1.00 95.62 93 ALA A N 1
ATOM 679 C CA . ALA A 1 93 ? -4.864 9.878 7.073 1.00 95.62 93 ALA A CA 1
ATOM 680 C C . ALA A 1 93 ? -5.779 8.868 7.779 1.00 95.62 93 ALA A C 1
ATOM 682 O O . ALA A 1 93 ? -6.931 9.180 8.058 1.00 95.62 93 ALA A O 1
ATOM 683 N N . LYS A 1 94 ? -5.267 7.695 8.173 1.00 94.38 94 LYS A N 1
ATOM 684 C CA . LYS A 1 94 ? -6.016 6.705 8.971 1.00 94.38 94 LYS A CA 1
ATOM 685 C C . LYS A 1 94 ? -6.575 7.298 10.271 1.00 94.38 94 LYS A C 1
ATOM 687 O O . LYS A 1 94 ? -7.651 6.895 10.723 1.00 94.38 94 LYS A O 1
ATOM 692 N N . ARG A 1 95 ? -5.822 8.192 10.921 1.00 91.69 95 ARG A N 1
ATOM 693 C CA . ARG A 1 95 ? -6.197 8.798 12.208 1.00 91.69 95 ARG A CA 1
ATOM 694 C C . ARG A 1 95 ? -7.129 9.997 12.049 1.00 91.69 95 ARG A C 1
ATOM 696 O O . ARG A 1 95 ? -8.015 10.151 12.887 1.00 91.69 95 ARG A O 1
ATOM 703 N N . ILE A 1 96 ? -6.944 10.789 10.995 1.00 93.19 96 ILE A N 1
ATOM 704 C CA . ILE A 1 96 ? -7.690 12.028 10.737 1.00 93.19 96 ILE A CA 1
ATOM 705 C C . ILE A 1 96 ? -8.973 11.748 9.941 1.00 93.19 96 ILE A C 1
ATOM 707 O O . ILE A 1 96 ? -10.053 12.176 10.334 1.00 93.19 96 ILE A O 1
ATOM 711 N N . LEU A 1 97 ? -8.877 10.985 8.850 1.00 94.06 97 LEU A N 1
ATOM 712 C CA . LEU A 1 97 ? -9.971 10.699 7.916 1.00 94.06 97 LEU A CA 1
ATOM 713 C C . LEU A 1 97 ? -10.738 9.445 8.343 1.00 94.06 97 LEU A C 1
ATOM 715 O O . LEU A 1 97 ? -10.733 8.399 7.683 1.00 94.06 97 LEU A O 1
ATOM 719 N N . ARG A 1 98 ? -11.393 9.548 9.496 1.00 91.50 98 ARG A N 1
ATOM 720 C CA . ARG A 1 98 ? -12.234 8.487 10.050 1.00 91.50 98 ARG A CA 1
ATOM 721 C C . ARG A 1 98 ? -13.578 9.037 10.502 1.00 91.50 98 ARG A C 1
ATOM 723 O O . ARG A 1 98 ? -13.669 10.161 10.983 1.00 91.50 98 ARG A O 1
ATOM 730 N N . THR A 1 99 ? -14.596 8.201 10.398 1.00 89.62 99 THR A N 1
ATOM 731 C CA . THR A 1 99 ? -15.865 8.389 11.100 1.00 89.62 99 THR A CA 1
ATOM 732 C C . THR A 1 99 ? -15.779 7.751 12.489 1.00 89.62 99 THR A C 1
ATOM 734 O O . THR A 1 99 ? -14.776 7.125 12.846 1.00 89.62 99 THR A O 1
ATOM 737 N N . GLU A 1 100 ? -16.841 7.873 13.285 1.00 81.38 100 GLU A N 1
ATOM 738 C CA . GLU A 1 100 ? -16.942 7.171 14.572 1.00 81.38 100 GLU A CA 1
ATOM 739 C C . GLU A 1 100 ? -16.933 5.643 14.422 1.00 81.38 100 GLU A C 1
ATOM 741 O O . GLU A 1 100 ? -16.532 4.933 15.344 1.00 81.38 100 GLU A O 1
ATOM 746 N N . ARG A 1 101 ? -17.357 5.132 13.257 1.00 82.19 101 ARG A N 1
ATOM 747 C CA . ARG A 1 101 ? -17.503 3.695 12.996 1.00 82.19 101 ARG A CA 1
ATOM 748 C C . ARG A 1 101 ? -16.263 3.097 12.340 1.00 82.19 101 ARG A C 1
ATOM 750 O O . ARG A 1 101 ? -15.824 2.022 12.741 1.00 82.19 101 ARG A O 1
ATOM 757 N N . GLU A 1 102 ? -15.692 3.783 11.351 1.00 84.06 102 GLU A N 1
ATOM 758 C CA . GLU A 1 102 ? -14.600 3.246 10.530 1.00 84.06 102 GLU A CA 1
ATOM 759 C C . GLU A 1 102 ? -13.778 4.319 9.796 1.00 84.06 102 GLU A C 1
ATOM 761 O O . GLU A 1 102 ? -14.116 5.504 9.781 1.00 84.06 102 GLU A O 1
ATOM 766 N N . HIS A 1 103 ? -12.669 3.897 9.183 1.00 86.62 103 HIS A N 1
ATOM 767 C CA . HIS A 1 103 ? -11.858 4.745 8.308 1.00 86.62 103 HIS A CA 1
ATOM 768 C C . HIS A 1 103 ? -12.612 5.035 7.007 1.00 86.62 103 HIS A C 1
ATOM 770 O O . HIS A 1 103 ? -13.189 4.120 6.428 1.00 86.62 103 HIS A O 1
ATOM 776 N N . ILE A 1 104 ? -12.577 6.286 6.538 1.00 90.62 104 ILE A N 1
ATOM 777 C CA . ILE A 1 104 ? -13.294 6.690 5.316 1.00 90.62 104 ILE A CA 1
ATOM 778 C C . ILE A 1 104 ? -12.659 6.033 4.085 1.00 90.62 104 ILE A C 1
ATOM 780 O O . ILE A 1 104 ? -13.351 5.525 3.209 1.00 90.62 104 ILE A O 1
ATOM 784 N N . PHE A 1 105 ? -11.327 6.018 4.040 1.00 92.88 105 PHE A N 1
ATOM 785 C CA . PHE A 1 105 ? -10.553 5.433 2.952 1.00 92.88 105 PHE A CA 1
ATOM 786 C C . PHE A 1 105 ? -9.706 4.263 3.450 1.00 92.88 105 PHE A C 1
ATOM 788 O O . PHE A 1 105 ? -9.364 4.177 4.633 1.00 92.88 105 PHE A O 1
ATOM 795 N N . ASN A 1 106 ? -9.278 3.400 2.524 1.00 93.94 106 ASN A N 1
ATOM 796 C CA . ASN A 1 106 ? -8.112 2.557 2.765 1.00 93.94 106 ASN A CA 1
ATOM 797 C C . ASN A 1 106 ? -6.878 3.478 2.866 1.00 93.94 106 ASN A C 1
ATOM 799 O O . ASN A 1 106 ? -6.505 4.087 1.862 1.00 93.94 106 ASN A O 1
ATOM 803 N N . PRO A 1 107 ? -6.230 3.585 4.040 1.00 95.69 107 PRO A N 1
ATOM 804 C CA . PRO A 1 107 ? -5.179 4.573 4.260 1.00 95.69 107 PRO A CA 1
ATOM 805 C C . PRO A 1 107 ? -3.952 4.367 3.371 1.00 95.69 107 PRO A C 1
ATOM 807 O O . PRO A 1 107 ? -3.359 5.342 2.923 1.00 95.69 107 PRO A O 1
ATOM 810 N N . ALA A 1 108 ? -3.586 3.113 3.089 1.00 96.81 108 ALA A N 1
ATOM 811 C CA . ALA A 1 108 ? -2.466 2.826 2.201 1.00 96.81 108 ALA A CA 1
ATOM 812 C C . ALA A 1 108 ? -2.810 3.192 0.752 1.00 96.81 108 ALA A C 1
ATOM 814 O O . ALA A 1 108 ? -2.009 3.833 0.087 1.00 96.81 108 ALA A O 1
ATOM 815 N N . ALA A 1 109 ? -4.021 2.859 0.288 1.00 95.50 109 ALA A N 1
ATOM 816 C CA . ALA A 1 109 ? -4.461 3.212 -1.062 1.00 95.50 109 ALA A CA 1
ATOM 817 C C . ALA A 1 109 ? -4.533 4.734 -1.263 1.00 95.50 109 ALA A C 1
ATOM 819 O O . ALA A 1 109 ? -4.072 5.236 -2.280 1.00 95.50 109 ALA A O 1
ATOM 820 N N . LEU A 1 110 ? -5.047 5.478 -0.277 1.00 97.12 110 LEU A N 1
ATOM 821 C CA . LEU A 1 110 ? -5.084 6.939 -0.344 1.00 97.12 110 LEU A CA 1
ATOM 822 C C . LEU A 1 110 ? -3.675 7.541 -0.426 1.00 97.12 110 LEU A C 1
ATOM 824 O O . LEU A 1 110 ? -3.439 8.446 -1.220 1.00 97.12 110 LEU A O 1
ATOM 828 N N . ALA A 1 111 ? -2.737 7.030 0.373 1.00 97.38 111 ALA A N 1
ATOM 829 C CA . ALA A 1 111 ? -1.350 7.477 0.320 1.00 97.38 111 ALA A CA 1
ATOM 830 C C . ALA A 1 111 ? -0.676 7.150 -1.017 1.00 97.38 111 ALA A C 1
ATOM 832 O O . ALA A 1 111 ? 0.093 7.961 -1.521 1.00 97.38 111 ALA A O 1
ATOM 833 N N . LEU A 1 112 ? -0.990 5.996 -1.605 1.00 96.94 112 LEU A N 1
ATOM 834 C CA . LEU A 1 112 ? -0.461 5.582 -2.903 1.00 96.94 112 LEU A CA 1
ATOM 835 C C . LEU A 1 112 ? -1.021 6.408 -4.061 1.00 96.94 112 LEU A C 1
ATOM 837 O O . LEU A 1 112 ? -0.277 6.708 -4.976 1.00 96.94 112 LEU A O 1
ATOM 841 N N . VAL A 1 113 ? -2.276 6.862 -3.995 1.00 96.19 113 VAL A N 1
ATOM 842 C CA . VAL A 1 113 ? -2.797 7.851 -4.958 1.00 96.19 113 VAL A CA 1
ATOM 843 C C . VAL A 1 113 ? -2.101 9.205 -4.786 1.00 96.19 113 VAL A C 1
ATOM 845 O O . VAL A 1 113 ? -1.847 9.911 -5.758 1.00 96.19 113 VAL A O 1
ATOM 848 N N . TRP A 1 114 ? -1.782 9.579 -3.546 1.00 96.62 114 TRP A N 1
ATOM 849 C CA . TRP A 1 114 ? -1.117 10.843 -3.241 1.00 96.62 114 TRP A CA 1
ATOM 850 C C . TRP A 1 114 ? 0.359 10.875 -3.669 1.00 96.62 114 TRP A C 1
ATOM 852 O O . TRP A 1 114 ? 0.831 11.919 -4.117 1.00 96.62 114 TRP A O 1
ATOM 862 N N . ALA A 1 115 ? 1.089 9.762 -3.564 1.00 97.38 115 ALA A N 1
ATOM 863 C CA . ALA A 1 115 ? 2.536 9.735 -3.786 1.00 97.38 115 ALA A CA 1
ATOM 864 C C . ALA A 1 115 ? 2.969 10.170 -5.207 1.00 97.38 115 ALA A C 1
ATOM 866 O O . ALA A 1 115 ? 3.835 11.045 -5.296 1.00 97.38 115 ALA A O 1
ATOM 867 N N . PRO A 1 116 ? 2.345 9.705 -6.312 1.00 95.44 116 PRO A N 1
ATOM 868 C CA . PRO A 1 116 ? 2.662 10.193 -7.654 1.00 95.44 116 PRO A CA 1
ATOM 869 C C . PRO A 1 116 ? 2.368 11.684 -7.835 1.00 95.44 116 PRO A C 1
ATOM 871 O O . PRO A 1 116 ? 3.113 12.379 -8.517 1.00 95.44 116 PRO A O 1
ATOM 874 N N . ILE A 1 117 ? 1.320 12.202 -7.185 1.00 96.62 117 ILE A N 1
ATOM 875 C CA . ILE A 1 117 ? 0.950 13.625 -7.247 1.00 96.62 117 ILE A CA 1
ATOM 876 C C . ILE A 1 117 ? 1.980 14.486 -6.505 1.00 96.62 117 ILE A C 1
ATOM 878 O O . ILE A 1 117 ? 2.342 15.563 -6.972 1.00 96.62 117 ILE A O 1
ATOM 882 N N . ALA A 1 118 ? 2.445 14.025 -5.342 1.00 97.12 118 ALA A N 1
ATOM 883 C CA . ALA A 1 118 ? 3.359 14.779 -4.489 1.00 97.12 118 ALA A CA 1
ATOM 884 C C . ALA A 1 118 ? 4.830 14.669 -4.916 1.00 97.12 118 ALA A C 1
ATOM 886 O O . ALA A 1 118 ? 5.586 15.624 -4.741 1.00 97.12 118 ALA A O 1
ATOM 887 N N . PHE A 1 119 ? 5.240 13.514 -5.445 1.00 96.38 119 PHE A N 1
ATOM 888 C CA . PHE A 1 119 ? 6.649 13.183 -5.674 1.00 96.38 119 PHE A CA 1
ATOM 889 C C . PHE A 1 119 ? 6.970 12.741 -7.105 1.00 96.38 119 PHE A C 1
ATOM 891 O O . PHE A 1 119 ? 8.142 12.538 -7.410 1.00 96.38 119 PHE A O 1
ATOM 898 N N . GLY A 1 120 ? 5.972 12.564 -7.978 1.00 95.31 120 GLY A N 1
ATOM 899 C CA . GLY A 1 120 ? 6.184 11.947 -9.291 1.00 95.31 120 GLY A CA 1
ATOM 900 C C . GLY A 1 120 ? 6.610 10.477 -9.199 1.00 95.31 120 GLY A C 1
ATOM 901 O O . GLY A 1 120 ? 7.278 9.984 -10.102 1.00 95.31 120 GLY A O 1
ATOM 902 N N . SER A 1 121 ? 6.274 9.797 -8.096 1.00 92.88 121 SER A N 1
ATOM 903 C CA . SER A 1 121 ? 6.701 8.422 -7.829 1.00 92.88 121 SER A CA 1
ATOM 904 C C . SER A 1 121 ? 6.098 7.417 -8.809 1.00 92.88 121 SER A C 1
ATOM 906 O O . SER A 1 121 ? 4.921 7.524 -9.166 1.00 92.88 121 SER A O 1
ATOM 908 N N . GLY A 1 122 ? 6.874 6.395 -9.158 1.00 91.00 122 GLY A N 1
ATOM 909 C CA . GLY A 1 122 ? 6.407 5.234 -9.909 1.00 91.00 122 GLY A CA 1
ATOM 910 C C . GLY A 1 122 ? 5.895 4.103 -9.014 1.00 91.00 122 GLY A C 1
ATOM 911 O O . GLY A 1 122 ? 6.030 4.116 -7.787 1.00 91.00 122 GLY A O 1
ATOM 912 N N . GLU A 1 123 ? 5.357 3.066 -9.650 1.00 91.12 123 GLU A N 1
ATOM 913 C CA . GLU A 1 123 ? 4.795 1.890 -8.986 1.00 91.12 123 GLU A CA 1
ATOM 914 C C . GLU A 1 123 ? 5.411 0.614 -9.566 1.00 91.12 123 GLU A C 1
ATOM 916 O O . GLU A 1 123 ? 5.556 0.484 -10.780 1.00 91.12 123 GLU A O 1
ATOM 921 N N . SER A 1 124 ? 5.774 -0.336 -8.701 1.00 86.50 124 SER A N 1
ATOM 922 C CA . SER A 1 124 ? 6.276 -1.660 -9.109 1.00 86.50 124 SER A CA 1
ATOM 923 C C . SER A 1 124 ? 5.238 -2.770 -8.967 1.00 86.50 124 SER A C 1
ATOM 925 O O . SER A 1 124 ? 5.440 -3.856 -9.502 1.00 86.50 124 SER A O 1
ATOM 927 N N . TRP A 1 125 ? 4.142 -2.501 -8.249 1.00 85.56 125 TRP A N 1
ATOM 928 C CA . TRP A 1 125 ? 3.040 -3.424 -7.984 1.00 85.56 125 TRP A CA 1
ATOM 929 C C . TRP A 1 125 ? 3.476 -4.791 -7.429 1.00 85.56 125 TRP A C 1
ATOM 931 O O . TRP A 1 125 ? 3.854 -5.721 -8.139 1.00 85.56 125 TRP A O 1
ATOM 941 N N . TRP A 1 126 ? 3.319 -4.935 -6.114 1.00 85.25 126 TRP A N 1
ATOM 942 C CA . TRP A 1 126 ? 3.575 -6.163 -5.359 1.00 85.25 126 TRP A CA 1
ATOM 943 C C . TRP A 1 126 ? 5.037 -6.633 -5.372 1.00 85.25 126 TRP A C 1
ATOM 945 O O . TRP A 1 126 ? 5.310 -7.829 -5.410 1.00 85.25 126 TRP A O 1
ATOM 955 N N . GLY A 1 127 ? 5.978 -5.692 -5.274 1.00 77.50 127 GLY A N 1
ATOM 956 C CA . GLY A 1 127 ? 7.409 -5.978 -5.165 1.00 77.50 127 GLY A CA 1
ATOM 957 C C . GLY A 1 127 ? 8.029 -6.369 -6.500 1.00 77.50 127 GLY A C 1
ATOM 958 O O . GLY A 1 127 ? 8.763 -7.353 -6.559 1.00 77.50 127 GLY A O 1
ATOM 959 N N . ALA A 1 128 ? 7.707 -5.617 -7.557 1.00 79.12 128 ALA A N 1
ATOM 960 C CA . ALA A 1 128 ? 8.166 -5.868 -8.924 1.00 79.12 128 ALA A CA 1
ATOM 961 C C . ALA A 1 128 ? 7.773 -7.257 -9.464 1.00 79.12 128 ALA A C 1
ATOM 963 O O . ALA A 1 128 ? 8.481 -7.859 -10.270 1.00 79.12 128 ALA A O 1
ATOM 964 N N . LEU A 1 129 ? 6.610 -7.774 -9.049 1.00 78.25 129 LEU A N 1
ATOM 965 C CA . LEU A 1 129 ? 6.083 -9.046 -9.557 1.00 78.25 129 LEU A CA 1
ATOM 966 C C . LEU A 1 129 ? 5.849 -9.018 -11.077 1.00 78.25 129 LEU A C 1
ATOM 968 O O . LEU A 1 129 ? 5.889 -10.068 -11.715 1.00 78.25 129 LEU A O 1
ATOM 972 N N . GLY A 1 130 ? 5.628 -7.834 -11.658 1.00 77.88 130 GLY A N 1
ATOM 973 C CA . GLY A 1 130 ? 5.523 -7.647 -13.108 1.00 77.88 130 GLY A CA 1
ATOM 974 C C . GLY A 1 130 ? 6.821 -7.930 -13.872 1.00 77.88 130 GLY A C 1
ATOM 975 O O . GLY A 1 130 ? 6.758 -8.357 -15.023 1.00 77.88 130 GLY A O 1
ATOM 976 N N . ASP A 1 131 ? 7.976 -7.776 -13.221 1.00 80.88 131 ASP A N 1
ATOM 977 C CA . ASP A 1 131 ? 9.297 -8.027 -13.814 1.00 80.88 131 ASP A CA 1
ATOM 978 C C . ASP A 1 131 ? 9.739 -9.493 -13.660 1.00 80.88 131 ASP A C 1
ATOM 980 O O . ASP A 1 131 ? 10.775 -9.914 -14.183 1.00 80.88 131 ASP A O 1
ATOM 984 N N . MET A 1 132 ? 8.959 -10.303 -12.938 1.00 81.81 132 MET A N 1
ATOM 985 C CA . MET A 1 132 ? 9.234 -11.723 -12.753 1.00 81.81 132 MET A CA 1
ATOM 986 C C . MET A 1 132 ? 8.825 -12.566 -13.971 1.00 81.81 132 MET A C 1
ATOM 988 O O . MET A 1 132 ? 8.006 -12.150 -14.793 1.00 81.81 132 MET A O 1
ATOM 992 N N . PRO A 1 133 ? 9.348 -13.806 -14.096 1.00 88.38 133 PRO A N 1
ATOM 993 C CA . PRO A 1 133 ? 8.911 -14.730 -15.135 1.00 88.38 133 PRO A CA 1
ATOM 994 C C . PRO A 1 133 ? 7.382 -14.847 -15.195 1.00 88.38 133 PRO A C 1
ATOM 996 O O . PRO A 1 133 ? 6.734 -15.026 -14.165 1.00 88.38 133 PRO A O 1
ATOM 999 N N . LYS A 1 134 ? 6.810 -14.824 -16.408 1.00 87.81 134 LYS A N 1
ATOM 1000 C CA . LYS A 1 134 ? 5.351 -14.771 -16.663 1.00 87.81 134 LYS A CA 1
ATOM 1001 C C . LYS A 1 134 ? 4.525 -15.827 -15.915 1.00 87.81 134 LYS A C 1
ATOM 1003 O O . LYS A 1 134 ? 3.341 -15.618 -15.671 1.00 87.81 134 LYS A O 1
ATOM 1008 N N . ILE A 1 135 ? 5.135 -16.949 -15.525 1.00 89.06 135 ILE A N 1
ATOM 1009 C CA . ILE A 1 135 ? 4.493 -17.962 -14.678 1.00 89.06 135 ILE A CA 1
ATOM 1010 C C . ILE A 1 135 ? 3.969 -17.372 -13.359 1.00 89.06 135 ILE A C 1
ATOM 1012 O O . ILE A 1 135 ? 2.897 -17.760 -12.906 1.00 89.06 135 ILE A O 1
ATOM 1016 N N . TRP A 1 136 ? 4.657 -16.388 -12.778 1.00 84.56 136 TRP A N 1
ATOM 1017 C CA . TRP A 1 136 ? 4.241 -15.741 -11.535 1.00 84.56 136 TRP A CA 1
ATOM 1018 C C . TRP A 1 136 ? 2.989 -14.883 -11.702 1.00 84.56 136 TRP A C 1
ATOM 1020 O O . TRP A 1 136 ? 2.165 -14.844 -10.792 1.00 84.56 136 TRP A O 1
ATOM 1030 N N . MET A 1 137 ? 2.772 -14.285 -12.879 1.00 84.00 137 MET A N 1
ATOM 1031 C CA . MET A 1 137 ? 1.495 -13.637 -13.192 1.00 84.00 137 MET A CA 1
ATOM 1032 C C . MET A 1 137 ? 0.350 -14.652 -13.239 1.00 84.00 137 MET A C 1
ATOM 1034 O O . MET A 1 137 ? -0.721 -14.387 -12.700 1.00 84.00 137 MET A O 1
ATOM 1038 N N . VAL A 1 138 ? 0.571 -15.829 -13.839 1.00 89.00 138 VAL A N 1
ATOM 1039 C CA . VAL A 1 138 ? -0.437 -16.904 -13.864 1.00 89.00 138 VAL A CA 1
ATOM 1040 C C . VAL A 1 138 ? -0.758 -17.362 -12.443 1.00 89.00 138 VAL A C 1
ATOM 1042 O O . VAL A 1 138 ? -1.929 -17.446 -12.077 1.00 89.00 138 VAL A O 1
ATOM 1045 N N . VAL A 1 139 ? 0.271 -17.590 -11.620 1.00 88.19 139 VAL A N 1
ATOM 1046 C CA . VAL A 1 139 ? 0.105 -17.936 -10.201 1.00 88.19 139 VAL A CA 1
ATOM 1047 C C . VAL A 1 139 ? -0.693 -16.857 -9.469 1.00 88.19 139 VAL A C 1
ATOM 1049 O O . VAL A 1 139 ? -1.627 -17.195 -8.746 1.00 88.19 139 VAL A O 1
ATOM 1052 N N . LEU A 1 140 ? -0.383 -15.576 -9.682 1.00 85.62 140 LEU A N 1
ATOM 1053 C CA . LEU A 1 140 ? -1.088 -14.459 -9.053 1.00 85.62 140 LEU A CA 1
ATOM 1054 C C . LEU A 1 140 ? -2.562 -14.405 -9.462 1.00 85.62 140 LEU A C 1
ATOM 1056 O O . LEU A 1 140 ? -3.420 -14.257 -8.594 1.00 85.62 140 LEU A O 1
ATOM 1060 N N . VAL A 1 141 ? -2.873 -14.558 -10.751 1.00 89.12 141 VAL A N 1
ATOM 1061 C CA . VAL A 1 141 ? -4.259 -14.539 -11.248 1.00 89.12 141 VAL A CA 1
ATOM 1062 C C . VAL A 1 141 ? -5.048 -15.724 -10.699 1.00 89.12 141 VAL A C 1
ATOM 1064 O O . VAL A 1 141 ? -6.145 -15.533 -10.178 1.00 89.12 141 VAL A O 1
ATOM 1067 N N . VAL A 1 142 ? -4.488 -16.937 -10.751 1.00 92.31 142 VAL A N 1
ATOM 1068 C CA . VAL A 1 142 ? -5.159 -18.150 -10.256 1.00 92.31 142 VAL A CA 1
ATOM 1069 C C . VAL A 1 142 ? -5.359 -18.084 -8.742 1.00 92.31 142 VAL A C 1
ATOM 1071 O O . VAL A 1 142 ? -6.470 -18.305 -8.255 1.00 92.31 142 VAL A O 1
ATOM 1074 N N . ALA A 1 143 ? -4.316 -17.732 -7.986 1.00 89.00 143 ALA A N 1
ATOM 1075 C CA . ALA A 1 143 ? -4.404 -17.602 -6.534 1.00 89.00 143 ALA A CA 1
ATOM 1076 C C . ALA A 1 143 ? -5.343 -16.459 -6.121 1.00 89.00 143 ALA A C 1
ATOM 1078 O O . ALA A 1 143 ? -6.108 -16.611 -5.169 1.00 89.00 143 ALA A O 1
ATOM 1079 N N . GLY A 1 144 ? -5.320 -15.337 -6.845 1.00 89.12 144 GLY A N 1
ATOM 1080 C CA . GLY A 1 144 ? -6.196 -14.190 -6.625 1.00 89.12 144 GLY A CA 1
ATOM 1081 C C . GLY A 1 144 ? -7.664 -14.517 -6.894 1.00 89.12 144 GLY A C 1
ATOM 1082 O O . GLY A 1 144 ? -8.515 -14.223 -6.053 1.00 89.12 144 GLY A O 1
ATOM 1083 N N . ALA A 1 145 ? -7.970 -15.181 -8.011 1.00 92.25 145 ALA A N 1
ATOM 1084 C CA . ALA A 1 145 ? -9.320 -15.645 -8.332 1.00 92.25 145 ALA A CA 1
ATOM 1085 C C . ALA A 1 145 ? -9.833 -16.625 -7.267 1.00 92.25 145 ALA A C 1
ATOM 1087 O O . ALA A 1 145 ? -10.903 -16.417 -6.702 1.00 92.25 145 ALA A O 1
ATOM 1088 N N . TRP A 1 146 ? -9.025 -17.626 -6.906 1.00 92.88 146 TRP A N 1
ATOM 1089 C CA . TRP A 1 146 ? -9.372 -18.580 -5.853 1.00 92.88 146 TRP A CA 1
ATOM 1090 C C . TRP A 1 146 ? -9.604 -17.905 -4.493 1.00 92.88 146 TRP A C 1
ATOM 1092 O O . TRP A 1 146 ? -10.574 -18.211 -3.799 1.00 92.88 146 TRP A O 1
ATOM 1102 N N . LEU A 1 147 ? -8.736 -16.969 -4.095 1.00 89.31 147 LEU A N 1
ATOM 1103 C CA . LEU A 1 147 ? -8.853 -16.280 -2.810 1.00 89.31 147 LEU A CA 1
ATOM 1104 C C . LEU A 1 147 ? -10.080 -15.363 -2.772 1.00 89.31 147 LEU A C 1
ATOM 1106 O O . LEU A 1 147 ? -10.788 -15.317 -1.768 1.00 89.31 147 LEU A O 1
ATOM 1110 N N . THR A 1 148 ? -10.331 -14.623 -3.850 1.00 92.12 148 THR A N 1
ATOM 1111 C CA . THR A 1 148 ? -11.472 -13.702 -3.935 1.00 92.12 148 THR A CA 1
ATOM 1112 C C . THR A 1 148 ? -12.798 -14.446 -4.005 1.00 92.12 148 THR A C 1
ATOM 1114 O O . THR A 1 148 ? -13.752 -14.001 -3.368 1.00 92.12 148 THR A O 1
ATOM 1117 N N . ASP A 1 149 ? -12.852 -15.598 -4.672 1.00 92.50 149 ASP A N 1
ATOM 1118 C CA . ASP A 1 149 ? -14.006 -16.499 -4.648 1.00 92.50 149 ASP A CA 1
ATOM 1119 C C . ASP A 1 149 ? -14.248 -17.059 -3.240 1.00 92.50 149 ASP A C 1
ATOM 1121 O O . ASP A 1 149 ? -15.310 -16.852 -2.653 1.00 92.50 149 ASP A O 1
ATOM 1125 N N . ARG A 1 150 ? -13.205 -17.614 -2.607 1.00 90.62 150 ARG A N 1
ATOM 1126 C CA . ARG A 1 150 ? -13.271 -18.134 -1.231 1.00 90.62 150 ARG A CA 1
ATOM 1127 C C . ARG A 1 150 ? -13.755 -17.098 -0.209 1.00 90.62 150 ARG A C 1
ATOM 1129 O O . ARG A 1 150 ? -14.362 -17.461 0.799 1.00 90.62 150 ARG A O 1
ATOM 1136 N N . LEU A 1 151 ? -13.450 -15.820 -0.426 1.00 90.12 151 LEU A N 1
ATOM 1137 C CA . LEU A 1 151 ? -13.853 -14.716 0.450 1.00 90.12 151 LEU A CA 1
ATOM 1138 C C . LEU A 1 151 ? -15.199 -14.082 0.058 1.00 90.12 151 LEU A C 1
ATOM 1140 O O . LEU A 1 151 ? -15.595 -13.094 0.683 1.00 90.12 151 LEU A O 1
ATOM 1144 N N . ASN A 1 152 ? -15.895 -14.611 -0.956 1.00 93.19 152 ASN A N 1
ATOM 1145 C CA . ASN A 1 152 ? -17.104 -14.024 -1.545 1.00 93.19 152 ASN A CA 1
ATOM 1146 C C . ASN A 1 152 ? -16.899 -12.557 -1.976 1.00 93.19 152 ASN A C 1
ATOM 1148 O O . ASN A 1 152 ? -17.769 -11.699 -1.816 1.00 93.19 152 ASN A O 1
ATOM 1152 N N . LYS A 1 153 ? -15.702 -12.248 -2.483 1.00 93.56 153 LYS A N 1
ATOM 1153 C CA . LYS A 1 153 ? -15.295 -10.929 -2.992 1.00 93.56 153 LYS A CA 1
ATOM 1154 C C . LYS A 1 153 ? -15.169 -10.887 -4.511 1.00 93.56 153 LYS A C 1
ATOM 1156 O O . LYS A 1 153 ? -14.937 -9.809 -5.050 1.00 93.56 153 LYS A O 1
ATOM 1161 N N . LEU A 1 154 ? -15.365 -12.008 -5.203 1.00 94.00 154 LEU A N 1
ATOM 1162 C CA . LEU A 1 154 ? -15.303 -12.049 -6.661 1.00 94.00 154 LEU A CA 1
ATOM 1163 C C . LEU A 1 154 ? -16.257 -11.037 -7.339 1.00 94.00 154 LEU A C 1
ATOM 1165 O O . LEU A 1 154 ? -15.783 -10.309 -8.211 1.00 94.00 154 LEU A O 1
ATOM 1169 N N . PRO A 1 155 ? -17.527 -10.853 -6.902 1.00 95.62 155 PRO A N 1
ATOM 1170 C CA . PRO A 1 155 ? -18.405 -9.835 -7.489 1.00 95.62 155 PRO A CA 1
ATOM 1171 C C . PRO A 1 155 ? -17.855 -8.410 -7.371 1.00 95.62 155 PRO A C 1
ATOM 1173 O O . PRO A 1 155 ? -17.981 -7.623 -8.305 1.00 95.62 155 PRO A O 1
ATOM 1176 N N . LEU A 1 156 ? -17.201 -8.080 -6.251 1.00 95.00 156 LEU A N 1
ATOM 1177 C CA . LEU A 1 156 ? -16.572 -6.773 -6.051 1.00 95.00 156 LEU A CA 1
ATOM 1178 C C . LEU A 1 156 ? -15.437 -6.547 -7.058 1.00 95.00 156 LEU A C 1
ATOM 1180 O O . LEU A 1 156 ? -15.363 -5.481 -7.665 1.00 95.00 156 LEU A O 1
ATOM 1184 N N . VAL A 1 157 ? -14.581 -7.553 -7.259 1.00 94.25 157 VAL A 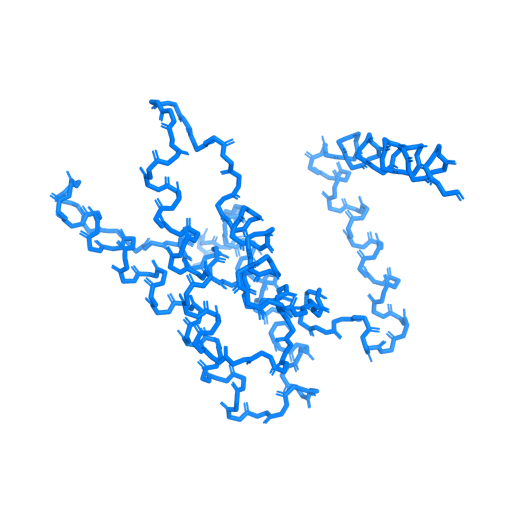N 1
ATOM 1185 C CA . VAL A 1 157 ? -13.462 -7.477 -8.212 1.00 94.25 157 VAL A CA 1
ATOM 1186 C C . VAL A 1 157 ? -13.976 -7.328 -9.641 1.00 94.25 157 VAL A C 1
ATOM 1188 O O . VAL A 1 157 ? -13.528 -6.439 -10.358 1.00 94.25 157 VAL A O 1
ATOM 1191 N N . LEU A 1 158 ? -14.950 -8.148 -10.042 1.00 95.62 158 LEU A N 1
ATOM 1192 C CA . LEU A 1 158 ? -15.536 -8.082 -11.383 1.00 95.62 158 LEU A CA 1
ATOM 1193 C C . LEU A 1 158 ? -16.250 -6.750 -11.634 1.00 95.62 158 LEU A C 1
ATOM 1195 O O . LEU A 1 158 ? -16.123 -6.199 -12.721 1.00 95.62 158 LEU A O 1
ATOM 1199 N N . THR A 1 159 ? -16.936 -6.200 -10.629 1.00 97.00 159 THR A N 1
ATOM 1200 C CA . THR A 1 159 ? -17.578 -4.880 -10.735 1.00 97.00 159 THR A CA 1
ATOM 1201 C C . THR A 1 159 ? -16.542 -3.777 -10.936 1.00 97.00 159 THR A C 1
ATOM 1203 O O . THR A 1 159 ? -16.718 -2.928 -11.807 1.00 97.00 159 THR A O 1
ATOM 1206 N N . PHE A 1 160 ? -15.440 -3.807 -10.176 1.00 95.12 160 PHE A N 1
ATOM 1207 C CA . PHE A 1 160 ? -14.335 -2.866 -10.361 1.00 95.12 160 PHE A CA 1
ATOM 1208 C C . PHE A 1 160 ? -13.734 -2.971 -11.767 1.00 95.12 160 PHE A C 1
ATOM 1210 O O . PHE A 1 160 ? -13.616 -1.955 -12.445 1.00 95.12 160 PHE A O 1
ATOM 1217 N N . LEU A 1 161 ? -13.404 -4.184 -12.226 1.00 95.69 161 LEU A N 1
ATOM 1218 C CA . LEU A 1 161 ? -12.822 -4.397 -13.554 1.00 95.69 161 LEU A CA 1
ATOM 1219 C C . LEU A 1 161 ? -13.776 -3.955 -14.668 1.00 95.69 161 LEU A C 1
ATOM 1221 O O . LEU A 1 161 ? -13.353 -3.259 -15.585 1.00 95.69 161 LEU A O 1
ATOM 1225 N N . ALA A 1 162 ? -15.059 -4.309 -14.574 1.00 97.25 162 ALA A N 1
ATOM 1226 C CA . ALA A 1 162 ? -16.063 -3.911 -15.554 1.00 97.25 162 ALA A CA 1
ATOM 1227 C C . ALA A 1 162 ? -16.199 -2.385 -15.631 1.00 97.25 162 ALA A C 1
ATOM 1229 O O . ALA A 1 162 ? -16.146 -1.827 -16.724 1.00 97.25 162 ALA A O 1
ATOM 1230 N N . ALA A 1 163 ? -16.317 -1.704 -14.487 1.00 97.50 163 ALA A N 1
ATOM 1231 C CA . ALA A 1 163 ? -16.398 -0.247 -14.446 1.00 97.50 163 ALA A CA 1
ATOM 1232 C C . ALA A 1 163 ? -15.115 0.412 -14.975 1.00 97.50 163 ALA A C 1
ATOM 1234 O O . ALA A 1 163 ? -15.193 1.341 -15.776 1.00 97.50 163 ALA A O 1
ATOM 1235 N N . TYR A 1 164 ? -13.945 -0.091 -14.571 1.00 95.06 164 TYR A N 1
ATOM 1236 C CA . TYR A 1 164 ? -12.649 0.406 -15.027 1.00 95.06 164 TYR A CA 1
ATOM 1237 C C . TYR A 1 164 ? -12.508 0.295 -16.547 1.00 95.06 164 TYR A C 1
ATOM 1239 O O . TYR A 1 164 ? -12.262 1.300 -17.208 1.00 95.06 164 TYR A O 1
ATOM 1247 N N . PHE A 1 165 ? -12.723 -0.894 -17.118 1.00 96.50 165 PHE A N 1
ATOM 1248 C CA . PHE A 1 165 ? -12.591 -1.095 -18.561 1.00 96.50 165 PHE A CA 1
ATOM 1249 C C . PHE A 1 165 ? -13.675 -0.367 -19.355 1.00 96.50 165 PHE A C 1
ATOM 1251 O O . PHE A 1 165 ? -13.376 0.145 -20.431 1.00 96.50 165 PHE A O 1
ATOM 1258 N N . ALA A 1 166 ? -14.903 -0.262 -18.837 1.00 97.44 166 ALA A N 1
ATOM 1259 C CA . ALA A 1 166 ? -15.956 0.521 -19.479 1.00 97.44 166 ALA A CA 1
ATOM 1260 C C . ALA A 1 166 ? -15.580 2.006 -19.551 1.00 97.44 166 ALA A C 1
ATOM 1262 O O . ALA A 1 166 ? -15.614 2.591 -20.629 1.00 97.44 166 ALA A O 1
ATOM 1263 N N . LEU A 1 167 ? -15.161 2.604 -18.431 1.00 97.06 167 LEU A N 1
ATOM 1264 C CA . LEU A 1 167 ? -14.725 4.002 -18.401 1.00 97.0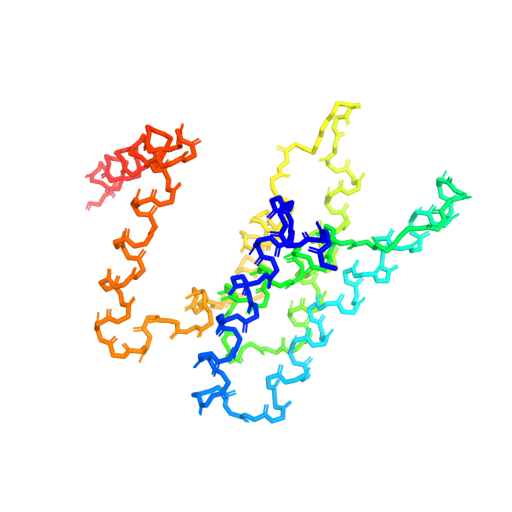6 167 LEU A CA 1
ATOM 1265 C C . LEU A 1 167 ? -13.493 4.230 -19.276 1.00 97.06 167 LEU A C 1
ATOM 1267 O O . LEU A 1 167 ? -13.460 5.192 -20.034 1.00 97.06 167 LEU A O 1
ATOM 1271 N N . PHE A 1 168 ? -12.510 3.331 -19.217 1.00 95.56 168 PHE A N 1
ATOM 1272 C CA . PHE A 1 168 ? -11.316 3.420 -20.051 1.00 95.56 168 PHE A CA 1
ATOM 1273 C C . PHE A 1 168 ? -11.665 3.376 -21.544 1.00 95.56 168 PHE A C 1
ATOM 1275 O O . PHE A 1 168 ? -11.165 4.194 -22.307 1.00 95.56 168 PHE A O 1
ATOM 1282 N N . THR A 1 169 ? -12.580 2.486 -21.944 1.00 96.12 169 THR A N 1
ATOM 1283 C CA . THR A 1 169 ? -13.065 2.379 -23.332 1.00 96.12 169 THR A CA 1
ATOM 1284 C C . THR A 1 169 ? -13.838 3.622 -23.778 1.00 96.12 169 THR A C 1
ATOM 1286 O O . THR A 1 169 ? -13.809 3.963 -24.951 1.00 96.12 169 THR A O 1
ATOM 1289 N N . LEU A 1 170 ? -14.538 4.305 -22.867 1.00 96.94 170 LEU A N 1
ATOM 1290 C CA . LEU A 1 170 ? -15.287 5.526 -23.189 1.00 96.94 170 LEU A CA 1
ATOM 1291 C C . LEU A 1 170 ? -14.397 6.769 -23.342 1.00 96.94 170 LEU A C 1
ATOM 1293 O O . LEU A 1 170 ? -14.835 7.744 -23.947 1.00 96.94 170 LEU A O 1
ATOM 1297 N N . VAL A 1 171 ? -13.200 6.764 -22.748 1.00 95.88 171 VAL A N 1
ATOM 1298 C CA . VAL A 1 171 ? -12.310 7.939 -22.662 1.00 95.88 171 VAL A CA 1
ATOM 1299 C C . VAL A 1 171 ? -11.055 7.804 -23.544 1.00 95.88 171 VAL A C 1
ATOM 1301 O O . VAL A 1 171 ? -10.372 8.804 -23.761 1.00 95.88 171 VAL A O 1
ATOM 1304 N N . SER A 1 172 ? -10.757 6.603 -24.059 1.00 87.56 172 SER A N 1
ATOM 1305 C CA . SER A 1 172 ? -9.622 6.324 -24.963 1.00 87.56 172 SER A CA 1
ATOM 1306 C C . SER A 1 172 ? -10.038 6.353 -26.428 1.00 87.56 172 SER A C 1
ATOM 1308 O O . SER A 1 172 ? -9.211 6.803 -27.250 1.00 87.56 172 SER A O 1
#

Sequence (172 aa):
MASARTPKGQLLAIFAVLLALAAPSAGGLGLTANLAAAIVPAVVIDATWMAIQARRWRFPTSALLSGLIVFFILSAAESWLVLAWTSSFAILAKRILRTEREHIFNPAALALVWAPIAFGSGESWWGALGDMPKIWMVVLVVAGAWLTDRLNKLPLVLTFLAAYFALFTLVS

Foldseek 3Di:
DPQCPDPLNVLVVVLVVLCVVLCVVLDPPLLVLLLCLLQVLLQVVLQVCCCVPVVDGDRPSVLNSLSSLLSQWWDSPDDSPLSNVLSNQLNVQLVPQADPVHHPDNSSVVSVVVSCVPPVTDTCHSNVLVVDDCVSVVVCVVVVCVVCVVVVNNVVVVVVVVVVVVVVVVPD

Radius of gyration: 17.09 Å; chains: 1; bounding box: 39×36×52 Å